Protein AF-A0A9W4MEP5-F1 (afdb_monomer)

Sequence (69 aa):
MTGLPTPPLRLSRINRRFVALAAAGAGIALLIAANAHLVYVAVVSQPDCVPHEKSTGPGGTFRAARSAC

pLDDT: mean 77.81, std 16.3, range [49.88, 98.75]

Structure (mmCIF, N/CA/C/O backbone):
data_AF-A0A9W4MEP5-F1
#
_entry.id   AF-A0A9W4MEP5-F1
#
loop_
_atom_site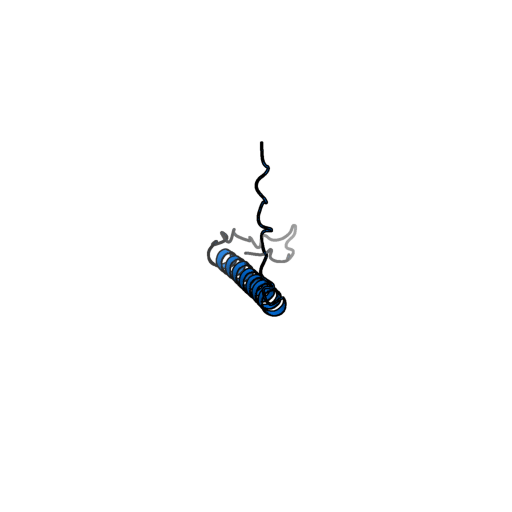.group_PDB
_atom_site.id
_atom_site.type_symbol
_atom_site.label_atom_id
_atom_site.label_alt_id
_atom_site.label_comp_id
_atom_site.label_asym_id
_atom_site.label_entity_id
_atom_site.label_seq_id
_atom_site.pdbx_PDB_ins_code
_atom_site.Cartn_x
_atom_site.Cartn_y
_atom_site.Cartn_z
_atom_site.occupancy
_atom_site.B_iso_or_equiv
_atom_site.auth_seq_id
_atom_site.auth_comp_id
_atom_site.auth_asym_id
_atom_site.auth_atom_id
_atom_site.pdbx_PDB_model_num
ATOM 1 N N . MET A 1 1 ? -0.348 24.952 51.607 1.00 49.88 1 MET A N 1
ATOM 2 C CA . MET A 1 1 ? 0.032 24.408 50.286 1.00 49.88 1 MET A CA 1
ATOM 3 C C . MET A 1 1 ? -0.759 23.130 50.061 1.00 49.88 1 MET A C 1
ATOM 5 O O . MET A 1 1 ? -0.294 22.045 50.375 1.00 49.88 1 MET A O 1
ATOM 9 N N . THR A 1 2 ? -2.017 23.271 49.659 1.00 58.88 2 THR A N 1
ATOM 10 C CA . THR A 1 2 ? -2.943 22.157 49.439 1.00 58.88 2 THR A CA 1
ATOM 11 C C . THR A 1 2 ? -2.702 21.593 48.042 1.00 58.88 2 THR A C 1
ATOM 13 O O . THR A 1 2 ? -2.839 22.307 47.051 1.00 58.88 2 THR A O 1
ATOM 16 N N . GLY A 1 3 ? -2.278 20.331 47.963 1.00 60.56 3 GLY A N 1
ATOM 17 C CA . GLY A 1 3 ? -2.127 19.625 46.694 1.00 60.56 3 GLY A CA 1
ATOM 18 C C . GLY A 1 3 ? -3.481 19.493 46.000 1.00 60.56 3 GLY A C 1
ATOM 19 O O . GLY A 1 3 ? -4.452 19.056 46.618 1.00 60.56 3 GLY A O 1
ATOM 20 N N . LEU A 1 4 ? -3.556 19.892 44.729 1.00 74.94 4 LEU A N 1
ATOM 21 C CA . LEU A 1 4 ? -4.719 19.604 43.897 1.00 74.94 4 LEU A CA 1
ATOM 22 C C . LEU A 1 4 ? -4.799 18.090 43.638 1.00 74.94 4 LEU A C 1
ATOM 24 O O . LEU A 1 4 ? -3.778 17.485 43.302 1.00 74.94 4 LEU A O 1
ATOM 28 N N . PRO A 1 5 ? -5.992 17.478 43.706 1.00 72.62 5 PRO A N 1
ATOM 29 C CA . PRO A 1 5 ? -6.190 16.141 43.170 1.00 72.62 5 PRO A CA 1
ATOM 30 C C . PRO A 1 5 ? -6.064 16.199 41.642 1.00 72.62 5 PRO A C 1
ATOM 32 O O . PRO A 1 5 ? -6.861 16.848 40.965 1.00 72.62 5 PRO A O 1
ATOM 35 N N . THR A 1 6 ? -5.056 15.530 41.081 1.00 73.81 6 THR A N 1
ATOM 36 C CA . THR A 1 6 ? -4.989 15.291 39.639 1.00 73.81 6 THR A CA 1
ATOM 37 C C . THR A 1 6 ? -6.104 14.313 39.265 1.00 73.81 6 THR A C 1
ATOM 39 O O . THR A 1 6 ? -6.197 13.231 39.855 1.00 73.81 6 THR A O 1
ATOM 42 N N . PRO A 1 7 ? -6.992 14.656 38.316 1.00 73.69 7 PRO A N 1
ATOM 43 C CA . PRO A 1 7 ? -7.984 13.703 37.855 1.00 73.69 7 PRO A CA 1
ATOM 44 C C . PRO A 1 7 ? -7.248 12.524 37.206 1.00 73.69 7 PRO A C 1
ATOM 46 O O . PRO A 1 7 ? -6.320 12.746 36.420 1.00 73.69 7 PRO A O 1
ATOM 49 N N . PRO A 1 8 ? -7.636 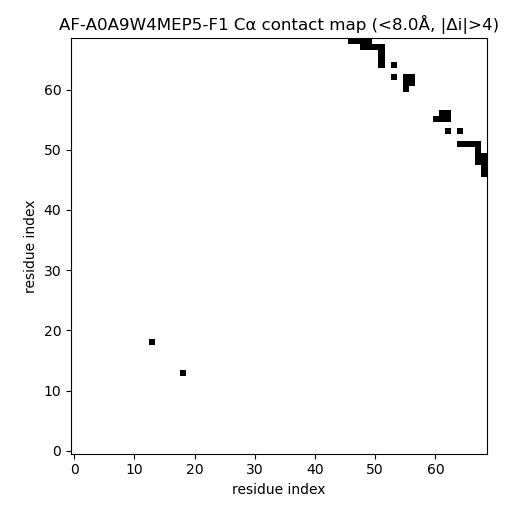11.268 37.491 1.00 72.00 8 PRO A N 1
ATOM 50 C CA . PRO A 1 8 ? -7.124 10.158 36.713 1.00 72.00 8 PRO A CA 1
ATOM 51 C C . PRO A 1 8 ? -7.516 10.415 35.259 1.00 72.00 8 PRO A C 1
ATOM 53 O O . PRO A 1 8 ? -8.690 10.668 34.971 1.00 72.00 8 PRO A O 1
ATOM 56 N N . LEU A 1 9 ? -6.545 10.355 34.344 1.00 69.94 9 LEU A N 1
ATOM 57 C CA . LEU A 1 9 ? -6.835 10.280 32.919 1.00 69.94 9 LEU A CA 1
ATOM 58 C C . LEU A 1 9 ? -7.652 9.008 32.715 1.00 69.94 9 LEU A C 1
ATOM 60 O O . LEU A 1 9 ? -7.129 7.895 32.649 1.00 69.94 9 LEU A O 1
ATOM 64 N N . ARG A 1 10 ? -8.972 9.177 32.714 1.00 63.53 10 ARG A N 1
ATOM 65 C CA . ARG A 1 10 ? -9.939 8.117 32.504 1.00 63.53 10 ARG A CA 1
ATOM 66 C C . ARG A 1 10 ? -9.805 7.762 31.033 1.00 63.53 10 ARG A C 1
ATOM 68 O O . ARG A 1 10 ? -10.519 8.307 30.195 1.00 63.53 10 ARG A O 1
ATOM 75 N N . LEU A 1 11 ? -8.873 6.866 30.704 1.00 65.38 11 LEU A N 1
ATOM 76 C CA . LEU A 1 11 ? -8.985 6.119 29.465 1.00 65.38 11 LEU A CA 1
ATOM 77 C C . LEU A 1 11 ? -10.324 5.409 29.578 1.00 65.38 11 LEU A C 1
ATOM 79 O O . LEU A 1 11 ? -10.495 4.460 30.348 1.00 65.38 11 LEU A O 1
ATOM 83 N N . SER A 1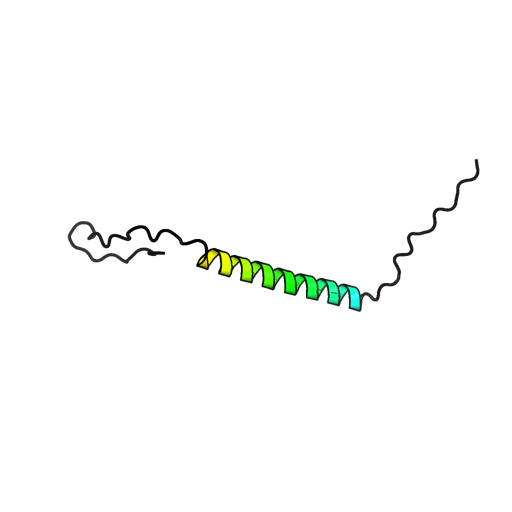 12 ? -11.306 5.990 28.888 1.00 65.56 12 SER A N 1
ATOM 84 C CA . SER A 1 12 ? -12.621 5.421 28.685 1.00 65.56 12 SER A CA 1
ATOM 85 C C . SER A 1 12 ? -12.435 3.931 28.438 1.00 65.56 12 SER A C 1
ATOM 87 O O . SER A 1 12 ? -11.449 3.518 27.817 1.00 65.56 12 SER A O 1
ATOM 89 N N . ARG A 1 13 ? -13.358 3.110 28.943 1.00 66.94 13 ARG A N 1
ATOM 90 C CA . ARG A 1 13 ? -13.438 1.691 28.596 1.00 66.94 13 ARG A CA 1
ATOM 91 C C . ARG A 1 13 ? -13.866 1.614 27.127 1.00 66.94 13 ARG A C 1
ATOM 93 O O . ARG A 1 13 ? -14.956 1.155 26.811 1.00 66.94 13 ARG A O 1
ATOM 100 N N . ILE A 1 14 ? -13.018 2.139 26.244 1.00 72.31 14 ILE A N 1
ATOM 101 C CA . ILE A 1 14 ? -13.103 2.033 24.811 1.00 72.31 14 ILE A CA 1
ATOM 102 C C . ILE A 1 14 ? -13.239 0.546 24.581 1.00 72.31 14 ILE A C 1
ATOM 104 O O . ILE A 1 14 ? -12.458 -0.261 25.098 1.00 72.31 14 ILE A O 1
ATOM 108 N N . ASN A 1 15 ? -14.320 0.196 23.901 1.00 84.81 15 ASN A N 1
ATOM 109 C CA . ASN A 1 15 ? -14.682 -1.178 23.670 1.00 84.81 15 ASN A CA 1
ATOM 110 C C . ASN A 1 15 ? -13.469 -1.863 23.030 1.00 84.81 15 ASN A C 1
ATOM 112 O O . ASN A 1 15 ? -13.108 -1.551 21.898 1.00 84.81 15 ASN A O 1
ATOM 116 N N . ARG A 1 16 ? -12.789 -2.743 23.779 1.00 88.69 16 ARG A N 1
ATOM 117 C CA . ARG A 1 16 ? -11.520 -3.352 23.343 1.00 88.69 16 ARG A CA 1
ATOM 118 C C . ARG A 1 16 ? -11.671 -4.036 21.987 1.00 88.69 16 ARG A C 1
ATOM 120 O O . ARG A 1 16 ? -10.718 -4.078 21.224 1.00 88.69 16 ARG A O 1
ATOM 127 N N . ARG A 1 17 ? -12.887 -4.500 21.669 1.00 90.50 17 ARG A N 1
ATOM 128 C CA . ARG A 1 17 ? -13.251 -5.020 20.348 1.00 90.50 17 ARG A CA 1
ATOM 129 C C . ARG A 1 17 ? -13.126 -3.961 19.254 1.00 90.50 17 ARG A C 1
ATOM 131 O O . ARG A 1 17 ? -12.516 -4.244 18.237 1.00 90.50 17 ARG A O 1
ATOM 138 N N . PHE A 1 18 ? -13.630 -2.747 19.469 1.00 93.94 18 PHE A N 1
ATOM 139 C CA . PHE A 1 18 ? -13.466 -1.642 18.518 1.00 93.94 18 PHE A CA 1
ATOM 140 C C . PHE A 1 18 ? -11.998 -1.269 18.320 1.00 93.94 18 PHE A C 1
ATOM 142 O O . PHE A 1 18 ? -11.585 -1.081 17.185 1.00 93.94 18 PHE A O 1
ATOM 149 N N . VAL A 1 19 ? -11.198 -1.212 19.390 1.00 93.56 19 VAL A N 1
ATOM 150 C CA . VAL A 1 19 ? -9.751 -0.935 19.263 1.00 93.56 19 VAL A CA 1
ATOM 151 C C . VAL A 1 19 ? -9.046 -2.041 18.498 1.00 93.56 19 VAL A C 1
ATOM 153 O O . VAL A 1 19 ? -8.265 -1.746 17.603 1.00 93.56 19 VAL A O 1
ATOM 156 N N . ALA A 1 20 ? -9.346 -3.303 18.808 1.00 94.69 20 ALA A N 1
ATOM 157 C CA . ALA A 1 20 ? -8.768 -4.436 18.100 1.00 94.69 20 ALA A CA 1
ATOM 158 C C . ALA A 1 20 ? -9.149 -4.428 16.611 1.00 94.69 20 ALA A C 1
ATOM 160 O O . ALA A 1 20 ? -8.282 -4.614 15.763 1.00 94.69 20 ALA A O 1
ATOM 161 N N . LEU A 1 21 ? -10.416 -4.153 16.285 1.00 96.81 21 LEU A N 1
ATOM 162 C CA . LEU A 1 21 ? -10.885 -4.047 14.902 1.00 96.81 21 LEU A CA 1
ATOM 163 C C . LEU A 1 21 ? -10.248 -2.864 14.168 1.00 96.81 21 LEU A C 1
ATOM 165 O O . LEU A 1 21 ? -9.823 -3.020 13.029 1.00 96.81 21 LEU A O 1
ATOM 169 N N . ALA A 1 22 ? -10.134 -1.704 14.818 1.00 97.19 22 ALA A N 1
ATOM 170 C CA . ALA A 1 22 ? -9.483 -0.533 14.241 1.00 97.19 22 ALA A CA 1
ATOM 171 C C . ALA A 1 22 ? -7.991 -0.787 13.986 1.00 97.19 22 ALA A C 1
ATOM 173 O O . ALA A 1 22 ? -7.496 -0.476 12.907 1.00 97.19 22 ALA A O 1
ATOM 174 N N . ALA A 1 23 ? -7.286 -1.400 14.941 1.00 97.50 23 ALA A N 1
ATOM 175 C CA . ALA A 1 23 ? -5.880 -1.758 14.792 1.00 97.50 23 ALA A CA 1
ATOM 176 C C . ALA A 1 23 ? -5.669 -2.793 13.676 1.00 97.50 23 ALA A C 1
ATOM 178 O O . ALA A 1 23 ? -4.780 -2.623 12.845 1.00 97.50 23 ALA A O 1
ATOM 179 N N . ALA A 1 24 ? -6.511 -3.829 13.613 1.00 98.19 24 ALA A N 1
ATOM 180 C CA . ALA A 1 24 ? -6.469 -4.819 12.541 1.00 98.19 24 ALA A CA 1
ATOM 181 C C . ALA A 1 24 ? -6.746 -4.179 11.172 1.00 98.19 24 ALA A C 1
ATOM 183 O O . ALA A 1 24 ? -5.990 -4.396 10.229 1.00 98.19 24 ALA A O 1
ATOM 184 N N . GLY A 1 25 ? -7.781 -3.339 11.072 1.00 98.56 25 GLY A N 1
ATOM 185 C CA . GLY A 1 25 ? -8.110 -2.607 9.849 1.00 98.56 25 GLY A CA 1
ATOM 186 C C . GLY A 1 25 ? -6.982 -1.679 9.397 1.00 98.56 25 GLY A C 1
ATOM 187 O O . GLY A 1 25 ? -6.620 -1.689 8.224 1.00 98.56 25 GLY A O 1
ATOM 188 N N . ALA A 1 26 ? -6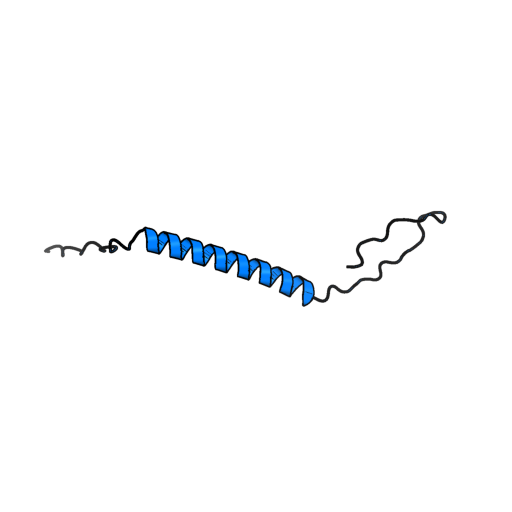.369 -0.941 10.326 1.00 98.62 26 ALA A N 1
ATOM 189 C CA . ALA A 1 26 ? -5.210 -0.100 10.042 1.00 98.62 26 ALA A CA 1
ATOM 190 C C . ALA A 1 26 ? -4.010 -0.924 9.550 1.00 98.62 26 ALA A C 1
ATOM 192 O O . ALA A 1 26 ? -3.367 -0.544 8.575 1.00 98.62 26 ALA A O 1
ATOM 193 N N . GLY A 1 27 ? -3.738 -2.075 10.174 1.00 98.69 27 GLY A N 1
ATOM 194 C CA . GLY A 1 27 ? -2.673 -2.983 9.746 1.00 98.69 27 GLY A CA 1
ATOM 195 C C . GLY A 1 27 ? -2.900 -3.540 8.339 1.00 98.69 27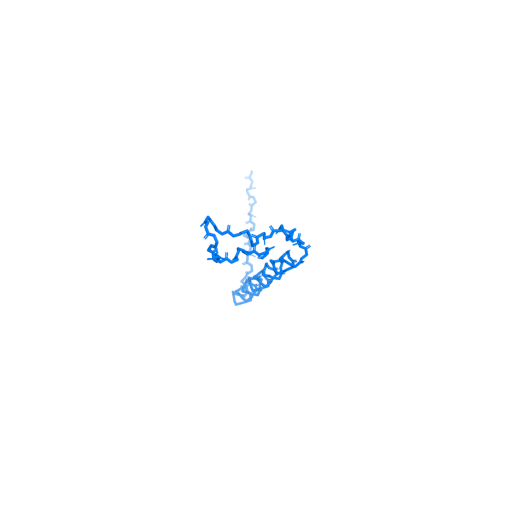 GLY A C 1
ATOM 196 O O . GLY A 1 27 ? -1.986 -3.526 7.519 1.00 98.69 27 GLY A O 1
ATOM 197 N N . ILE A 1 28 ? -4.128 -3.967 8.029 1.00 98.75 28 ILE A N 1
ATOM 198 C CA . ILE A 1 28 ? -4.503 -4.451 6.692 1.00 98.75 28 ILE A CA 1
ATOM 199 C C . ILE A 1 28 ? -4.357 -3.332 5.656 1.00 98.75 28 ILE A C 1
ATOM 201 O O . ILE A 1 28 ? -3.747 -3.544 4.611 1.00 98.75 28 ILE A O 1
ATOM 205 N N . ALA A 1 29 ? -4.869 -2.135 5.948 1.00 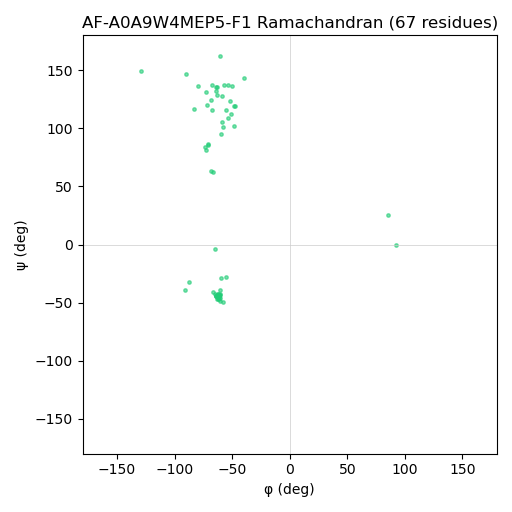98.69 29 ALA A N 1
ATOM 206 C CA . ALA A 1 29 ? -4.762 -0.990 5.049 1.00 98.69 29 ALA A CA 1
ATOM 207 C C . ALA A 1 29 ? -3.298 -0.617 4.772 1.00 98.69 29 ALA A C 1
ATOM 209 O O . ALA A 1 29 ? -2.930 -0.386 3.620 1.00 98.69 29 ALA A O 1
ATOM 210 N N . LEU A 1 30 ? -2.452 -0.619 5.807 1.00 98.75 30 LEU A N 1
ATOM 211 C CA . LEU A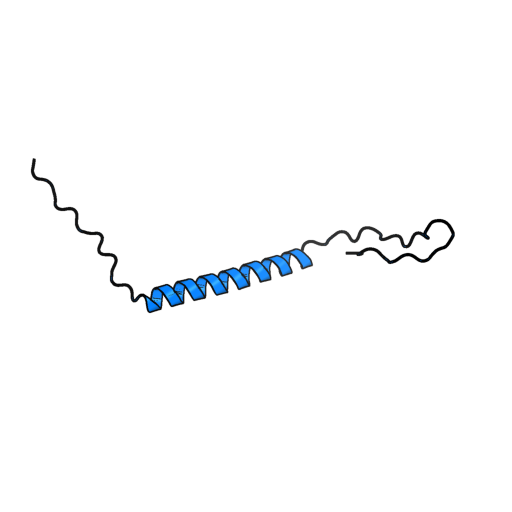 1 30 ? -1.023 -0.347 5.677 1.00 98.75 30 LEU A CA 1
ATOM 212 C C . LEU A 1 30 ? -0.324 -1.402 4.820 1.00 98.75 30 LEU A C 1
ATOM 214 O O . LEU A 1 30 ? 0.455 -1.048 3.938 1.00 98.75 30 LEU A O 1
ATOM 218 N N . LEU A 1 31 ? -0.628 -2.684 5.035 1.00 98.56 31 LEU A N 1
ATOM 219 C CA . LEU A 1 31 ? -0.074 -3.767 4.230 1.00 98.56 31 LEU A CA 1
ATOM 220 C C . LEU A 1 31 ? -0.460 -3.611 2.753 1.00 98.56 31 LEU A C 1
ATOM 222 O O . LEU A 1 31 ? 0.399 -3.721 1.881 1.00 98.56 31 LEU A O 1
ATOM 226 N N . ILE A 1 32 ? -1.730 -3.320 2.463 1.00 98.75 32 ILE A N 1
ATOM 227 C CA . ILE A 1 32 ? -2.201 -3.088 1.091 1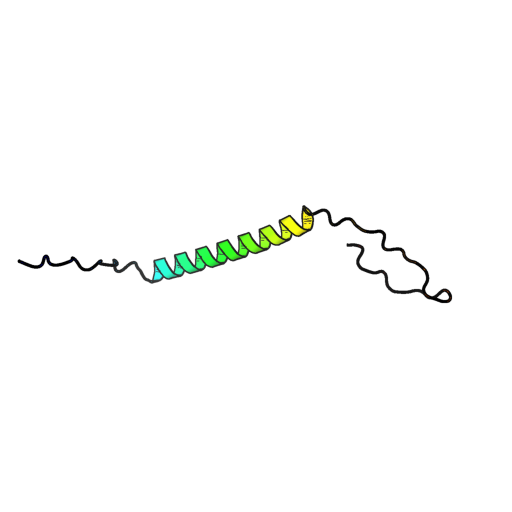.00 98.75 32 ILE A CA 1
ATOM 228 C C . ILE A 1 32 ? -1.469 -1.895 0.469 1.00 98.75 32 ILE A C 1
ATOM 230 O O . ILE A 1 32 ? -0.936 -2.021 -0.631 1.00 98.75 32 ILE A O 1
ATOM 234 N N . ALA A 1 33 ? -1.395 -0.763 1.175 1.00 98.50 33 ALA A N 1
ATOM 235 C CA . ALA A 1 33 ? -0.733 0.442 0.682 1.00 98.50 33 ALA A CA 1
ATOM 236 C C . ALA A 1 33 ? 0.760 0.213 0.404 1.00 98.50 33 ALA A C 1
ATOM 238 O O . ALA A 1 33 ? 1.255 0.618 -0.647 1.00 98.50 33 ALA A O 1
ATOM 239 N N . ALA A 1 34 ? 1.466 -0.480 1.302 1.00 98.44 34 ALA A N 1
ATOM 240 C CA . ALA A 1 34 ? 2.877 -0.806 1.128 1.00 98.44 34 ALA A CA 1
ATOM 241 C C . ALA A 1 34 ? 3.104 -1.680 -0.113 1.00 98.44 34 ALA A C 1
ATOM 243 O O . ALA A 1 34 ? 3.955 -1.367 -0.940 1.00 98.44 34 ALA A O 1
ATOM 244 N N . ASN A 1 35 ? 2.306 -2.736 -0.294 1.00 98.31 35 ASN A N 1
ATOM 245 C CA . ASN A 1 35 ?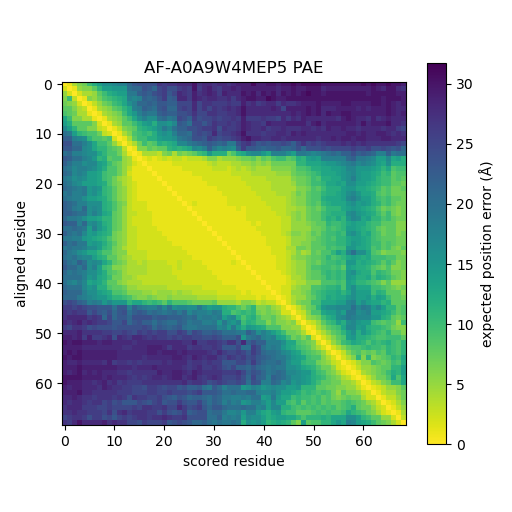 2.430 -3.603 -1.467 1.00 98.31 35 ASN A CA 1
ATOM 246 C C . ASN A 1 35 ? 2.060 -2.873 -2.767 1.00 98.31 35 ASN A C 1
ATOM 248 O O . ASN A 1 35 ? 2.762 -3.012 -3.767 1.00 98.31 35 ASN A O 1
ATOM 252 N N . ALA A 1 36 ? 1.009 -2.050 -2.753 1.00 98.12 36 ALA A N 1
ATOM 253 C CA . ALA A 1 36 ? 0.641 -1.221 -3.899 1.00 98.12 36 ALA A CA 1
ATOM 254 C C . ALA A 1 36 ? 1.763 -0.239 -4.272 1.00 98.12 36 ALA A C 1
ATOM 256 O O . ALA A 1 36 ? 2.046 -0.050 -5.453 1.00 98.12 36 ALA A O 1
ATOM 257 N N . HIS A 1 37 ? 2.443 0.339 -3.278 1.00 97.38 37 HIS A N 1
ATOM 258 C CA . HIS A 1 37 ? 3.594 1.207 -3.503 1.00 97.38 37 HIS A CA 1
ATOM 259 C C . HIS A 1 37 ? 4.760 0.459 -4.158 1.00 97.38 37 HIS A C 1
ATOM 261 O O . HIS A 1 37 ? 5.343 0.970 -5.109 1.00 97.38 37 HIS A O 1
ATOM 267 N N . LEU A 1 38 ? 5.068 -0.762 -3.711 1.00 95.12 38 LEU A N 1
ATOM 268 C CA . LEU A 1 38 ? 6.123 -1.574 -4.327 1.00 95.12 38 LEU A CA 1
ATOM 269 C C . LEU A 1 38 ? 5.821 -1.890 -5.795 1.00 95.12 38 LEU A C 1
ATOM 271 O O . LEU A 1 38 ? 6.699 -1.748 -6.641 1.00 95.12 38 LEU A O 1
ATOM 275 N N . VAL A 1 39 ? 4.577 -2.263 -6.108 1.00 94.06 39 VAL A N 1
ATOM 276 C CA . VAL A 1 39 ? 4.140 -2.491 -7.495 1.00 94.06 39 VAL A CA 1
ATOM 277 C C . VAL A 1 39 ? 4.246 -1.208 -8.317 1.00 94.06 39 VAL A C 1
ATOM 279 O O . VAL A 1 39 ? 4.761 -1.237 -9.430 1.00 94.06 39 VAL A O 1
ATOM 282 N N . TYR A 1 40 ? 3.805 -0.075 -7.765 1.00 94.75 40 TYR A N 1
ATOM 283 C CA . TYR A 1 40 ? 3.910 1.224 -8.428 1.00 94.75 40 TYR A CA 1
ATOM 284 C C . TYR A 1 40 ? 5.363 1.567 -8.766 1.00 94.75 40 TYR A C 1
ATOM 286 O O . TYR A 1 40 ? 5.661 1.902 -9.907 1.00 94.75 40 TYR A O 1
ATOM 294 N N . VAL A 1 41 ? 6.273 1.435 -7.799 1.00 93.88 41 VAL A N 1
ATOM 295 C CA . VAL A 1 41 ? 7.703 1.702 -7.999 1.00 93.88 41 VAL A CA 1
ATOM 296 C C . VAL A 1 41 ? 8.286 0.759 -9.048 1.00 93.88 41 VAL A C 1
ATOM 298 O O . VAL A 1 41 ? 8.950 1.229 -9.962 1.00 93.88 41 VAL A O 1
ATOM 301 N N . ALA A 1 42 ? 7.981 -0.539 -8.988 1.00 88.00 42 ALA A N 1
ATOM 302 C CA . ALA A 1 42 ? 8.474 -1.512 -9.964 1.00 88.00 42 ALA A CA 1
ATOM 303 C C . ALA A 1 42 ? 8.054 -1.198 -11.413 1.00 88.00 42 ALA A C 1
ATOM 305 O O . ALA A 1 42 ? 8.764 -1.564 -12.344 1.00 88.00 42 ALA A O 1
ATOM 306 N N . VAL A 1 43 ? 6.911 -0.531 -11.607 1.00 86.00 43 VAL A N 1
ATOM 307 C CA . VAL A 1 43 ? 6.405 -0.153 -12.937 1.00 86.00 43 VAL A CA 1
ATOM 308 C C . VAL A 1 43 ? 6.879 1.238 -13.366 1.00 86.00 43 VAL A C 1
ATOM 310 O O . VAL A 1 43 ? 7.170 1.445 -14.540 1.00 86.00 43 VAL A O 1
ATOM 313 N N . VAL A 1 44 ? 6.923 2.203 -12.444 1.00 88.25 44 VAL A N 1
ATOM 314 C CA . VAL A 1 44 ? 7.203 3.618 -12.753 1.00 88.25 44 VAL A CA 1
ATOM 315 C C . VAL A 1 44 ? 8.686 3.936 -12.761 1.00 88.25 44 VAL A C 1
ATOM 317 O O . VAL A 1 44 ? 9.128 4.807 -13.507 1.00 88.25 44 VAL A O 1
ATOM 320 N N . SER A 1 45 ? 9.475 3.255 -11.937 1.00 81.00 45 SER A N 1
ATOM 321 C CA . SER A 1 45 ? 10.920 3.295 -12.071 1.00 81.00 45 SER A CA 1
ATOM 322 C C . SER A 1 45 ? 11.253 2.524 -13.335 1.00 81.00 45 SER A C 1
ATOM 324 O O . SER A 1 45 ? 11.470 1.331 -13.226 1.00 81.00 45 SER A O 1
ATOM 326 N N . GLN A 1 46 ? 11.233 3.153 -14.518 1.00 70.50 46 GLN A N 1
ATOM 327 C CA . GLN A 1 46 ? 11.818 2.571 -15.728 1.00 70.50 46 GLN A CA 1
ATOM 328 C C . GLN A 1 46 ? 13.224 2.084 -15.349 1.00 70.50 46 GLN A C 1
ATOM 330 O O . GLN A 1 46 ? 14.118 2.921 -15.190 1.00 70.50 46 GLN A O 1
ATOM 335 N N . PRO A 1 47 ? 13.441 0.773 -15.128 1.00 67.38 47 PRO A N 1
ATOM 336 C CA . PRO A 1 47 ? 14.790 0.294 -14.959 1.00 67.38 47 PRO A CA 1
ATOM 337 C C . PRO A 1 47 ? 15.368 0.400 -16.360 1.00 67.38 47 PRO A C 1
ATOM 339 O O . PRO A 1 47 ? 14.794 -0.159 -17.297 1.00 67.38 47 PRO A O 1
ATOM 342 N N . ASP A 1 48 ? 16.431 1.178 -16.542 1.00 62.88 48 ASP A N 1
ATOM 343 C CA . ASP A 1 48 ? 17.138 1.159 -17.815 1.00 62.88 48 ASP A CA 1
ATOM 344 C C . ASP A 1 48 ? 17.427 -0.311 -18.130 1.00 62.88 48 ASP A C 1
ATOM 346 O O . ASP A 1 48 ? 18.166 -0.968 -17.393 1.00 62.88 48 ASP A O 1
ATOM 350 N N . CYS A 1 49 ? 16.787 -0.856 -19.170 1.00 63.28 49 CYS A N 1
ATOM 351 C CA . CYS A 1 49 ? 17.085 -2.205 -19.622 1.00 63.28 49 CYS A CA 1
ATOM 352 C C . CYS A 1 49 ? 18.439 -2.116 -20.318 1.00 63.28 49 CYS A C 1
ATOM 354 O O . CYS A 1 49 ? 18.551 -1.891 -21.525 1.00 63.28 49 CYS A O 1
ATOM 356 N N . VAL A 1 50 ? 19.480 -2.181 -19.489 1.00 59.69 50 VAL A N 1
ATOM 357 C CA . VAL A 1 50 ? 20.879 -2.190 -19.894 1.00 59.69 50 VAL A CA 1
ATOM 358 C C . VAL A 1 50 ? 21.032 -3.320 -20.915 1.00 59.69 50 VAL A C 1
ATOM 360 O O . VAL A 1 50 ? 20.455 -4.387 -20.703 1.00 59.69 50 VAL A O 1
ATOM 363 N N . PRO A 1 51 ? 21.758 -3.135 -22.035 1.00 59.69 51 PRO A N 1
ATOM 364 C CA . PRO A 1 51 ? 21.833 -4.156 -23.066 1.00 59.69 51 PRO A CA 1
ATOM 365 C C . PRO A 1 51 ? 22.389 -5.448 -22.470 1.00 59.69 51 PRO A C 1
ATOM 367 O O . PRO A 1 51 ? 23.584 -5.574 -22.200 1.00 59.69 51 PRO A O 1
ATOM 370 N N . HIS A 1 52 ? 21.518 -6.432 -22.268 1.00 56.06 52 HIS A N 1
ATOM 371 C CA . HIS A 1 52 ? 21.938 -7.792 -21.996 1.00 56.06 52 HIS A CA 1
ATOM 372 C C . HIS A 1 52 ? 22.464 -8.358 -23.300 1.00 56.06 52 HIS A C 1
ATOM 374 O O . HIS A 1 52 ? 21.753 -9.037 -24.043 1.00 56.06 52 HIS A O 1
ATOM 380 N N . GLU A 1 53 ? 23.720 -8.033 -23.606 1.00 55.28 53 GLU A N 1
ATOM 381 C CA . GLU A 1 53 ? 24.413 -8.667 -24.705 1.00 55.28 53 GLU A CA 1
ATOM 382 C C . GLU A 1 53 ? 24.367 -10.178 -24.476 1.00 55.28 53 GLU A C 1
ATOM 384 O O . GLU A 1 53 ? 24.959 -10.728 -23.541 1.00 55.28 53 GLU A O 1
ATOM 389 N N . LYS A 1 54 ? 23.689 -10.875 -25.386 1.00 57.66 54 LYS A N 1
ATOM 390 C CA . LYS A 1 54 ? 23.975 -12.276 -25.675 1.00 57.66 54 LYS A CA 1
ATOM 391 C C . LYS A 1 54 ? 25.365 -12.346 -26.314 1.00 57.66 54 LYS A C 1
ATOM 393 O O . LYS A 1 54 ? 25.491 -12.731 -27.470 1.00 57.66 54 LYS A O 1
ATOM 398 N N . SER A 1 55 ? 26.415 -11.941 -25.601 1.00 56.72 55 SER A N 1
ATOM 399 C CA . SER A 1 55 ? 27.772 -12.203 -26.055 1.00 56.72 55 SER A CA 1
ATOM 400 C C . SER A 1 55 ? 28.013 -13.689 -25.849 1.00 56.72 55 SER A C 1
ATOM 402 O O . SER A 1 55 ? 27.721 -14.252 -24.788 1.00 56.72 55 SER A O 1
ATOM 404 N N . THR A 1 56 ? 28.521 -14.326 -26.886 1.00 60.41 56 THR A N 1
ATOM 405 C CA . THR A 1 56 ? 28.962 -15.712 -26.886 1.00 60.41 56 THR A CA 1
ATOM 406 C C . THR A 1 56 ? 29.903 -15.971 -25.703 1.00 60.41 56 THR A C 1
ATOM 408 O O . THR A 1 56 ? 30.771 -15.147 -25.402 1.00 60.41 56 THR A O 1
ATOM 411 N N . GLY A 1 57 ? 29.736 -17.094 -24.995 1.00 61.56 57 GLY A N 1
ATOM 412 C CA . GLY A 1 57 ? 30.736 -17.530 -24.016 1.00 61.56 57 GLY A CA 1
ATOM 413 C C . GLY A 1 57 ? 32.092 -17.775 -24.688 1.00 61.56 57 GLY A C 1
ATOM 414 O O . GLY A 1 57 ? 32.135 -17.933 -25.913 1.00 61.56 57 GLY A O 1
ATOM 415 N N . PRO A 1 58 ? 33.206 -17.826 -23.934 1.00 63.97 58 PRO A N 1
ATOM 416 C CA . PRO A 1 58 ? 34.490 -18.230 -24.498 1.00 63.97 58 PRO A CA 1
ATOM 417 C C . PRO A 1 58 ? 34.309 -19.518 -25.316 1.00 63.97 58 PRO A C 1
ATOM 419 O O . PRO A 1 58 ? 33.834 -20.527 -24.795 1.00 63.97 58 PRO A O 1
ATOM 422 N N . GLY A 1 59 ? 34.608 -19.451 -26.614 1.00 68.94 59 GLY A N 1
ATOM 423 C CA . GLY A 1 59 ? 34.534 -20.605 -27.511 1.00 68.94 59 GLY A CA 1
ATOM 424 C C . GLY A 1 59 ? 33.173 -20.925 -28.144 1.00 68.94 59 GLY A C 1
ATOM 425 O O . GLY A 1 59 ? 32.961 -22.077 -28.501 1.00 68.94 59 GLY A O 1
ATOM 426 N N . GLY A 1 60 ? 32.246 -19.977 -28.320 1.00 68.31 60 GLY A N 1
ATOM 427 C CA . GLY A 1 60 ? 31.037 -20.265 -29.124 1.00 68.31 60 GLY A CA 1
ATOM 428 C C . GLY A 1 60 ? 29.832 -20.775 -28.332 1.00 68.31 60 GLY A C 1
ATOM 429 O O . GLY A 1 60 ? 28.790 -21.055 -28.917 1.00 68.31 60 GLY A O 1
ATOM 430 N N . THR A 1 61 ? 29.960 -20.930 -27.013 1.00 68.81 61 THR A N 1
ATOM 431 C CA . THR A 1 61 ? 28.961 -21.627 -26.198 1.00 68.81 61 THR A CA 1
ATOM 432 C C . THR A 1 61 ? 27.754 -20.748 -25.878 1.00 68.81 61 THR A C 1
ATOM 434 O O . THR A 1 61 ? 27.879 -19.572 -25.511 1.00 68.81 61 THR A O 1
ATOM 437 N N . PHE A 1 62 ? 26.563 -21.341 -25.999 1.00 65.00 62 PHE A N 1
ATOM 438 C CA . PHE A 1 62 ? 25.334 -20.740 -25.498 1.00 65.00 62 PHE A CA 1
ATOM 439 C C . PHE A 1 62 ? 25.419 -20.624 -23.979 1.00 65.00 62 PHE A C 1
ATOM 441 O O . PHE A 1 62 ? 25.765 -21.575 -23.280 1.00 65.00 62 PHE A O 1
ATOM 448 N N . ARG A 1 63 ? 25.077 -19.448 -23.467 1.00 66.88 63 ARG A N 1
ATOM 449 C CA . ARG A 1 63 ? 24.976 -19.176 -22.037 1.00 66.88 63 ARG A CA 1
ATOM 450 C C . ARG A 1 63 ? 23.635 -18.523 -21.744 1.00 66.88 63 ARG A C 1
ATOM 452 O O . ARG A 1 63 ? 23.068 -17.863 -22.615 1.00 66.88 63 ARG A O 1
ATOM 459 N N . ALA A 1 64 ? 23.106 -18.767 -20.548 1.00 69.38 64 ALA A N 1
ATOM 460 C CA . ALA A 1 64 ? 21.796 -18.265 -20.153 1.00 69.38 64 ALA A CA 1
ATOM 461 C C . ALA A 1 64 ? 21.747 -16.733 -20.261 1.00 69.38 64 ALA A C 1
ATOM 463 O O . ALA A 1 64 ? 22.694 -16.045 -19.872 1.00 69.38 64 ALA A O 1
ATOM 464 N N . ALA A 1 65 ? 20.641 -16.208 -20.793 1.00 62.09 65 ALA A N 1
ATOM 465 C CA . ALA A 1 65 ? 20.392 -14.775 -20.783 1.00 62.09 65 ALA A CA 1
ATOM 466 C C . ALA A 1 65 ? 20.257 -14.299 -19.331 1.00 62.09 65 ALA A C 1
ATOM 468 O O . ALA A 1 65 ? 19.611 -14.952 -18.510 1.00 62.09 65 ALA A O 1
ATOM 469 N N . ARG A 1 66 ? 20.892 -13.172 -19.016 1.00 56.75 66 ARG A N 1
ATOM 470 C CA . ARG A 1 66 ? 20.788 -12.520 -17.707 1.00 56.75 66 ARG A CA 1
ATOM 471 C C . ARG A 1 66 ? 19.608 -11.530 -17.745 1.00 56.75 66 ARG A C 1
ATOM 473 O O . ARG A 1 66 ? 19.310 -11.023 -18.821 1.00 56.75 66 ARG A O 1
ATOM 480 N N . SER A 1 67 ? 18.920 -11.346 -16.614 1.00 57.88 67 SER A N 1
ATOM 481 C CA . SER A 1 67 ? 17.676 -10.562 -16.457 1.00 57.88 67 SER A CA 1
ATOM 482 C C . SER A 1 67 ? 17.785 -9.182 -17.096 1.00 57.88 67 SER A C 1
ATOM 484 O O . SER A 1 67 ? 18.636 -8.422 -16.656 1.00 57.88 67 SER A O 1
ATOM 486 N N . ALA A 1 68 ? 16.940 -8.877 -18.085 1.00 57.72 68 ALA A N 1
ATOM 487 C CA . ALA A 1 68 ? 17.036 -7.730 -18.985 1.00 57.72 68 ALA A CA 1
ATOM 488 C C . ALA A 1 68 ? 16.889 -6.351 -18.314 1.00 57.72 68 ALA A C 1
ATOM 490 O O . ALA A 1 68 ? 17.050 -5.348 -19.004 1.00 57.72 68 ALA A O 1
ATOM 491 N N . CYS A 1 69 ? 16.614 -6.282 -17.005 1.00 55.06 69 CYS A N 1
ATOM 492 C CA . CYS A 1 69 ? 15.239 -6.259 -16.475 1.00 55.06 69 CYS A CA 1
ATOM 493 C C . CYS A 1 69 ? 14.719 -7.689 -16.160 1.00 55.06 69 CYS A C 1
ATOM 495 O O . CYS A 1 69 ? 14.811 -8.078 -14.982 1.00 55.06 69 CYS A O 1
#

Foldseek 3Di:
DDDDDDPPPPPDPPPVVVVVVVVVVVVVVVVVVVVVVVVVCVVVVPPPLDPQPQDADVPRDGDDGDDSD

Solvent-accessible surface area (backbone atoms only — not comparable to full-atom values): 4543 Å² total; per-residue (Å²): 137,83,79,78,84,76,77,76,83,74,76,65,88,64,54,64,65,58,54,51,51,51,51,50,50,51,52,51,52,49,52,51,51,53,53,50,49,53,53,48,46,68,66,68,52,73,70,80,58,57,85,64,72,87,66,67,38,92,88,75,39,90,69,84,85,64,76,47,111

Secondary structure (DSSP, 8-state):
-PPP-PPP-------HHHHHHHHHHHHHHHHHHHHHHHHHHHHHS---------PPPTTS---PPPP--

Mean predicted aligned error: 14.13 Å

Radius of gyration: 29.04 Å; Cα contacts (8 Å, |Δi|>4): 19; chains: 1; bounding box: 49×46×79 Å